Protein AF-A0A3D6CMD0-F1 (afdb_monomer_lite)

Secondary structure (DSSP, 8-state):
---TT-----SEEE-SSPB---HHHHHH-GGGGG--B--EEE--

Sequence (44 aa):
EKDVFGNIEVPMQKVGKLIVPDAKEVKINNRARSAKLRIATLKK

Structure (mmCIF, N/CA/C/O backbone):
data_AF-A0A3D6CMD0-F1
#
_entry.id   AF-A0A3D6CMD0-F1
#
loop_
_atom_site.group_PDB
_atom_site.id
_atom_site.type_symbol
_atom_site.label_atom_id
_atom_site.label_alt_id
_atom_site.label_comp_id
_atom_site.label_asym_id
_atom_site.label_entity_id
_atom_site.label_seq_id
_atom_site.pdbx_PDB_ins_code
_atom_site.Cartn_x
_atom_site.Cartn_y
_atom_site.Cartn_z
_atom_site.occupancy
_atom_site.B_iso_or_equiv
_atom_site.auth_seq_id
_atom_site.auth_comp_id
_atom_site.auth_asym_id
_atom_site.auth_atom_id
_atom_site.pdbx_PDB_model_num
ATOM 1 N N . GLU A 1 1 ? -8.008 11.157 24.212 1.00 53.75 1 GLU A N 1
ATOM 2 C CA . GLU A 1 1 ? -7.249 10.168 25.004 1.00 53.75 1 GLU A CA 1
ATOM 3 C C . GLU A 1 1 ? -7.515 8.746 24.505 1.00 53.75 1 GLU A C 1
ATOM 5 O O . GLU A 1 1 ? -8.356 8.565 23.634 1.00 53.75 1 GLU A O 1
ATOM 10 N N . LYS A 1 2 ? -6.780 7.753 25.024 1.00 55.66 2 LYS A N 1
ATOM 11 C CA . LYS A 1 2 ? -7.150 6.328 24.996 1.00 55.66 2 LYS A CA 1
ATOM 12 C C . LYS A 1 2 ? -7.920 6.022 26.279 1.00 55.66 2 LYS A C 1
ATOM 14 O O . LYS A 1 2 ? -7.443 6.416 27.341 1.00 55.66 2 LYS A O 1
ATOM 19 N N . ASP A 1 3 ? -9.022 5.285 26.194 1.00 66.81 3 ASP A N 1
ATOM 20 C CA . ASP A 1 3 ? -9.679 4.758 27.394 1.00 66.81 3 ASP A CA 1
ATOM 21 C C . ASP A 1 3 ? -8.788 3.730 28.105 1.00 66.81 3 ASP A C 1
ATOM 23 O O . ASP A 1 3 ? -7.860 3.169 27.517 1.00 66.81 3 ASP A O 1
ATOM 27 N N . VAL A 1 4 ? -9.110 3.428 29.366 1.00 68.94 4 VAL A N 1
ATOM 28 C CA . VAL A 1 4 ? -8.399 2.464 30.234 1.00 68.94 4 VAL A CA 1
ATOM 29 C C . VAL A 1 4 ? -8.270 1.065 29.593 1.00 68.94 4 VAL A C 1
ATOM 31 O O . VAL A 1 4 ? -7.353 0.315 29.913 1.00 68.94 4 VAL A O 1
ATOM 34 N N . PHE A 1 5 ? -9.128 0.741 28.617 1.00 69.69 5 PHE A N 1
ATOM 35 C CA . PHE A 1 5 ? -9.117 -0.508 27.842 1.00 69.69 5 PHE A CA 1
ATOM 36 C C . PHE A 1 5 ? -8.390 -0.417 26.486 1.00 69.69 5 PHE A C 1
ATOM 38 O O . PHE A 1 5 ? -8.432 -1.355 25.693 1.00 69.69 5 PHE A O 1
ATOM 45 N N . GLY A 1 6 ? -7.735 0.705 26.181 1.00 72.31 6 GLY A N 1
ATOM 46 C CA . GLY A 1 6 ? -6.972 0.898 24.944 1.00 72.31 6 GLY A CA 1
ATOM 47 C C . GLY A 1 6 ? -7.819 1.133 23.691 1.00 72.31 6 GLY A C 1
ATOM 48 O O . GLY A 1 6 ? -7.260 1.267 22.598 1.00 72.31 6 GLY A O 1
ATOM 49 N N . ASN A 1 7 ? -9.141 1.228 23.838 1.00 71.50 7 ASN A N 1
ATOM 50 C CA . ASN A 1 7 ? -10.035 1.610 22.756 1.00 71.50 7 ASN A CA 1
ATOM 51 C C . ASN A 1 7 ? -9.819 3.091 22.427 1.00 71.50 7 ASN A C 1
ATOM 53 O O . ASN A 1 7 ? -9.832 3.954 23.302 1.00 71.50 7 ASN A O 1
ATOM 57 N N . ILE A 1 8 ? -9.564 3.364 21.150 1.00 70.62 8 ILE A N 1
ATOM 58 C CA . ILE A 1 8 ? -9.499 4.718 20.608 1.00 70.62 8 ILE A CA 1
ATOM 59 C C . ILE A 1 8 ? -10.791 4.912 19.827 1.00 70.62 8 ILE A C 1
ATOM 61 O O . ILE A 1 8 ? -11.019 4.215 18.833 1.00 70.62 8 ILE A O 1
ATOM 65 N N . GLU A 1 9 ? -11.620 5.858 20.252 1.00 69.00 9 GLU A N 1
ATOM 66 C CA . GLU A 1 9 ? -12.750 6.321 19.454 1.00 69.00 9 GLU A CA 1
ATOM 67 C C . GLU A 1 9 ? -12.225 7.154 18.284 1.00 69.00 9 GLU A C 1
ATOM 69 O O . GLU A 1 9 ? -12.064 8.371 18.346 1.00 69.00 9 GLU A O 1
ATOM 74 N N . VAL A 1 10 ? -11.872 6.462 17.201 1.00 72.50 10 VAL A N 1
ATOM 75 C CA . VAL A 1 10 ? -11.514 7.107 15.940 1.00 72.50 10 VAL A CA 1
ATOM 76 C C . VAL A 1 10 ? -12.809 7.356 15.158 1.00 72.50 10 VAL A C 1
ATOM 78 O O . VAL A 1 10 ? -13.539 6.395 14.896 1.00 72.50 10 VAL A O 1
ATOM 81 N N . PRO A 1 11 ? -13.089 8.598 14.719 1.00 75.00 11 PRO A N 1
ATOM 82 C CA . PRO A 1 11 ? -14.309 8.921 13.966 1.00 75.00 11 PRO A CA 1
ATOM 83 C C . PRO A 1 11 ? -14.347 8.263 12.576 1.00 75.00 11 PRO A C 1
ATOM 85 O O . PRO A 1 11 ? -15.399 8.121 11.955 1.00 75.00 11 PRO A O 1
ATOM 88 N N . MET A 1 12 ? -13.185 7.841 12.073 1.00 77.00 12 MET A N 1
ATOM 89 C CA . MET A 1 12 ? -13.026 7.169 10.790 1.00 77.00 12 MET A CA 1
ATOM 90 C C . MET A 1 12 ? -12.502 5.750 10.988 1.00 77.00 12 MET A C 1
ATOM 92 O O . MET A 1 12 ? -11.434 5.536 11.565 1.00 77.00 12 MET A O 1
ATOM 96 N N . GLN A 1 13 ? -13.222 4.774 10.446 1.00 81.12 13 GLN A N 1
ATOM 97 C CA . GLN A 1 13 ? -12.774 3.391 10.396 1.00 81.12 13 GLN A CA 1
ATOM 98 C C . GLN A 1 13 ? -12.041 3.147 9.074 1.00 81.12 13 GLN A C 1
ATOM 100 O O . GLN A 1 13 ? -12.569 3.411 7.994 1.00 81.12 13 GLN A O 1
ATOM 105 N N . LYS A 1 14 ? -10.802 2.644 9.146 1.00 80.69 14 LYS A N 1
ATOM 106 C CA . LYS A 1 14 ? -10.046 2.238 7.951 1.00 80.69 14 LYS A CA 1
ATOM 107 C C . LYS A 1 14 ? -10.784 1.104 7.233 1.00 80.69 14 LYS A C 1
ATOM 109 O O . LYS A 1 14 ? -11.167 0.125 7.876 1.00 80.69 14 LYS A O 1
ATOM 114 N N . VAL A 1 15 ? -10.950 1.220 5.918 1.00 77.69 15 VAL A N 1
ATOM 115 C CA . VAL A 1 15 ? -11.615 0.193 5.107 1.00 77.69 15 VAL A CA 1
ATOM 116 C C . VAL A 1 15 ? -10.582 -0.513 4.247 1.00 77.69 15 VAL A C 1
ATOM 118 O O . VAL A 1 15 ? -9.962 0.083 3.370 1.00 77.69 15 VAL A O 1
ATOM 121 N N . GLY A 1 16 ? -10.408 -1.807 4.512 1.00 83.44 16 GLY A N 1
ATOM 122 C CA . GLY A 1 16 ? -9.550 -2.686 3.724 1.00 83.44 16 GLY A CA 1
ATOM 123 C C . GLY A 1 16 ? -8.045 -2.529 3.971 1.00 83.44 16 GLY A C 1
ATOM 124 O O . GLY A 1 16 ? -7.587 -1.999 4.987 1.00 83.44 16 GLY A O 1
ATOM 125 N N . LYS A 1 17 ? -7.272 -3.081 3.028 1.00 82.31 17 LYS A N 1
ATOM 126 C CA . LYS A 1 17 ? -5.803 -3.029 2.981 1.00 82.31 17 LYS A CA 1
ATOM 127 C C . LYS A 1 17 ? -5.346 -1.951 1.993 1.00 82.31 17 LYS A C 1
ATOM 129 O O . LYS A 1 17 ? -6.146 -1.358 1.280 1.00 82.31 17 LYS A O 1
ATOM 134 N N . LEU A 1 18 ? -4.039 -1.707 1.955 1.00 84.38 18 LEU A N 1
ATOM 135 C CA . LEU A 1 18 ? -3.418 -0.812 0.984 1.00 84.38 18 LEU A CA 1
ATOM 136 C C . LEU A 1 18 ? -3.629 -1.345 -0.440 1.00 84.38 18 LEU A C 1
ATOM 138 O O . LEU A 1 18 ? -3.197 -2.458 -0.738 1.00 84.38 18 LEU A O 1
ATOM 142 N N . ILE A 1 19 ? -4.255 -0.548 -1.305 1.00 87.69 19 ILE A N 1
ATOM 143 C CA . ILE A 1 19 ? -4.434 -0.894 -2.718 1.00 87.69 19 ILE A CA 1
ATOM 144 C C . ILE A 1 19 ? -3.267 -0.288 -3.506 1.00 87.69 19 ILE A C 1
ATOM 146 O O . ILE A 1 19 ? -2.970 0.906 -3.386 1.00 87.69 19 ILE A O 1
ATOM 150 N N . VAL A 1 20 ? -2.594 -1.139 -4.280 1.00 87.06 20 VAL A N 1
ATOM 151 C CA . VAL A 1 20 ? -1.448 -0.813 -5.140 1.00 87.06 20 VAL A CA 1
ATOM 152 C C . VAL A 1 20 ? -1.853 -1.119 -6.587 1.00 87.06 20 VAL A C 1
ATOM 154 O O . VAL A 1 20 ? -2.600 -2.077 -6.795 1.00 87.06 20 VAL A O 1
ATOM 157 N N . PRO A 1 21 ? -1.413 -0.323 -7.574 1.00 86.88 21 PRO A N 1
ATOM 158 C CA . PRO A 1 21 ? -1.730 -0.561 -8.978 1.00 86.88 21 PRO A CA 1
ATOM 159 C C . PRO A 1 21 ? -1.118 -1.856 -9.511 1.00 86.88 21 PRO A C 1
ATOM 161 O O . PRO A 1 21 ? -0.081 -2.322 -9.032 1.00 86.88 21 PRO A O 1
ATOM 164 N N . ASP A 1 22 ? -1.764 -2.413 -10.533 1.00 89.62 22 ASP A N 1
ATOM 165 C CA . ASP A 1 22 ? -1.352 -3.670 -11.150 1.00 89.62 22 ASP A CA 1
ATOM 166 C C . ASP A 1 22 ? -0.143 -3.479 -12.086 1.00 89.62 22 ASP A C 1
ATOM 168 O O . ASP A 1 22 ? 0.081 -2.408 -12.661 1.00 89.62 22 ASP A O 1
ATOM 172 N N . ALA A 1 23 ? 0.643 -4.535 -12.292 1.00 86.44 23 ALA A N 1
ATOM 173 C CA . ALA A 1 23 ? 1.881 -4.472 -13.074 1.00 86.44 23 ALA A CA 1
ATOM 174 C C . ALA A 1 23 ? 1.644 -4.055 -14.540 1.00 86.44 23 ALA A C 1
A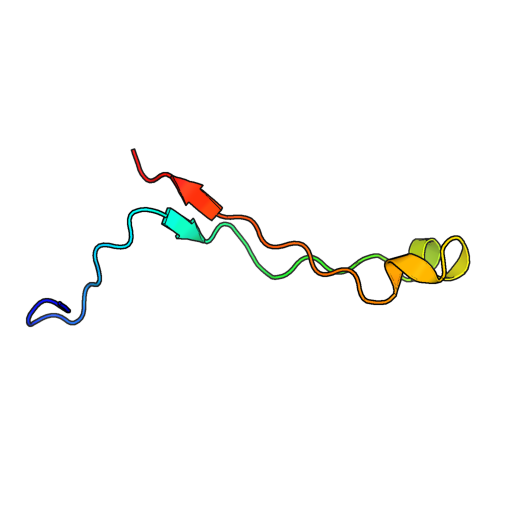TOM 17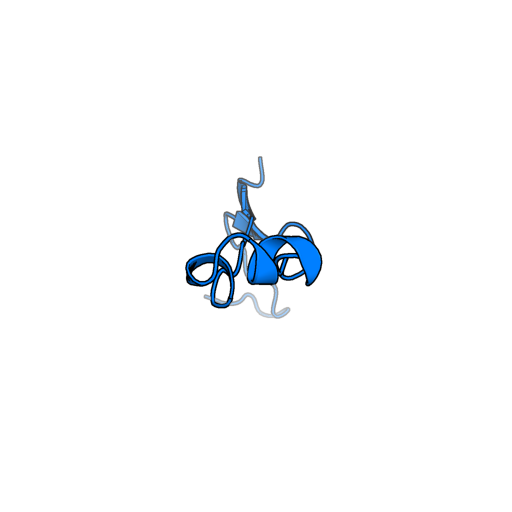6 O O . ALA A 1 23 ? 2.476 -3.369 -15.142 1.00 86.44 23 ALA A O 1
ATOM 177 N N . LYS A 1 24 ? 0.492 -4.432 -15.111 1.00 88.69 24 LYS A N 1
ATOM 178 C CA . LYS A 1 24 ? 0.075 -4.027 -16.465 1.00 88.69 24 LYS A CA 1
ATOM 179 C C . LYS A 1 24 ? -0.161 -2.520 -16.556 1.00 88.69 24 LYS A C 1
ATOM 181 O O . LYS A 1 24 ? 0.249 -1.886 -17.526 1.00 88.69 24 LYS A O 1
ATOM 186 N N . GLU A 1 25 ? -0.770 -1.948 -15.525 1.00 82.00 25 GLU A N 1
ATOM 187 C CA . GLU A 1 25 ? -1.111 -0.531 -15.456 1.00 82.00 25 GLU A CA 1
ATOM 188 C C . GLU A 1 25 ? 0.140 0.333 -15.257 1.00 82.00 25 GLU A C 1
ATOM 190 O O . GLU A 1 25 ? 0.306 1.349 -15.929 1.00 82.00 25 GLU A O 1
ATOM 195 N N . VAL A 1 26 ? 1.093 -0.131 -14.440 1.00 85.50 26 VAL A N 1
ATOM 196 C CA . VAL A 1 26 ? 2.403 0.521 -14.260 1.00 85.50 26 VAL A CA 1
ATOM 197 C C . VAL A 1 26 ? 3.212 0.571 -15.563 1.00 85.50 26 VAL A C 1
ATOM 199 O O . VAL A 1 26 ? 3.953 1.530 -15.780 1.00 85.50 26 VAL A O 1
ATOM 202 N N . LYS A 1 27 ? 3.073 -0.433 -16.442 1.00 86.38 27 LYS A N 1
ATOM 203 C CA . LYS A 1 27 ? 3.761 -0.473 -17.744 1.00 86.38 27 LYS A CA 1
ATOM 204 C C . LYS A 1 27 ? 3.187 0.534 -18.746 1.00 86.38 27 LYS A C 1
ATOM 206 O O . LYS A 1 27 ? 3.938 1.073 -19.553 1.00 86.38 27 LYS A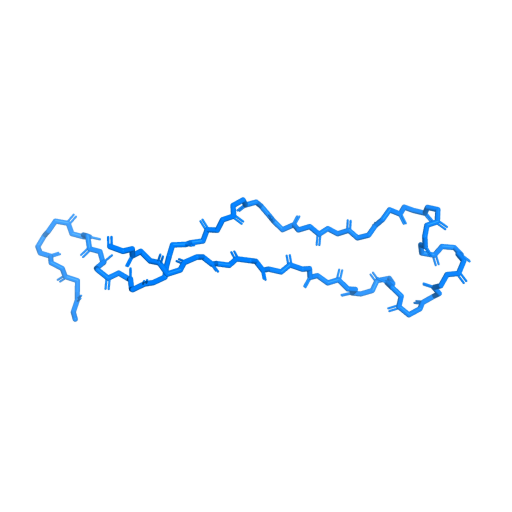 O 1
ATOM 211 N N . ILE A 1 28 ? 1.878 0.783 -18.695 1.00 91.56 28 ILE A N 1
ATOM 212 C CA . ILE A 1 28 ? 1.186 1.745 -19.570 1.00 91.56 28 ILE A CA 1
ATOM 213 C C . ILE A 1 28 ? 1.328 3.171 -19.018 1.00 91.56 28 ILE A C 1
ATOM 215 O O . ILE A 1 28 ? 1.504 4.120 -19.778 1.00 91.56 28 ILE A O 1
ATOM 219 N N . ASN A 1 29 ? 1.303 3.325 -17.692 1.00 87.50 29 ASN A N 1
ATOM 220 C CA . ASN A 1 29 ? 1.419 4.604 -17.008 1.00 87.50 29 ASN A CA 1
ATOM 221 C C . ASN A 1 29 ? 2.513 4.562 -15.933 1.00 87.50 29 ASN A C 1
ATOM 223 O O . ASN A 1 29 ? 2.274 4.231 -14.770 1.00 87.50 29 ASN A O 1
ATOM 227 N N . ASN A 1 30 ? 3.714 5.012 -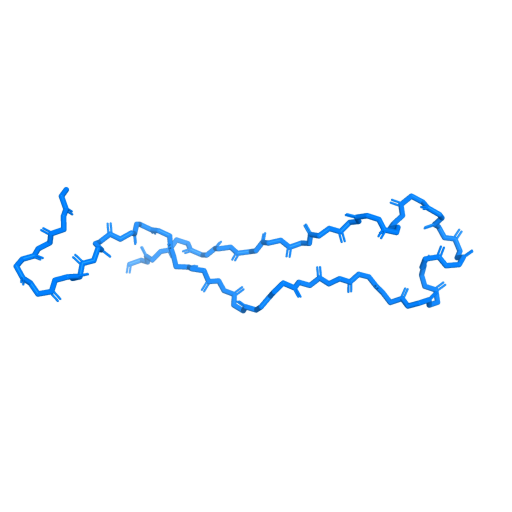16.302 1.00 81.19 30 ASN A N 1
ATOM 228 C CA . ASN A 1 30 ? 4.855 5.083 -15.386 1.00 81.19 30 ASN A CA 1
ATOM 229 C C . ASN A 1 30 ? 4.587 5.936 -14.129 1.00 81.19 30 ASN A C 1
ATOM 231 O O . ASN A 1 30 ? 5.243 5.722 -13.109 1.00 81.19 30 ASN A O 1
ATOM 235 N N . ARG A 1 31 ? 3.617 6.867 -14.158 1.00 85.38 31 ARG A N 1
ATOM 236 C CA . ARG A 1 31 ? 3.237 7.682 -12.987 1.00 85.38 31 ARG A CA 1
ATOM 237 C C . ARG A 1 31 ? 2.431 6.901 -11.951 1.00 85.38 31 ARG A C 1
ATOM 239 O O . ARG A 1 31 ? 2.430 7.281 -10.786 1.00 85.38 31 ARG A O 1
ATOM 246 N N . ALA A 1 32 ? 1.789 5.799 -12.340 1.00 83.12 32 ALA A N 1
ATOM 247 C CA . ALA A 1 32 ? 1.042 4.958 -11.412 1.00 83.12 32 ALA A CA 1
ATOM 248 C C . ALA A 1 32 ? 1.968 4.169 -10.471 1.00 83.12 32 ALA A C 1
ATOM 250 O O . ALA A 1 32 ? 1.538 3.765 -9.401 1.00 83.12 32 ALA A O 1
ATOM 251 N N . ARG A 1 33 ? 3.257 3.998 -10.801 1.00 85.75 33 ARG A N 1
ATOM 252 C CA . ARG A 1 33 ? 4.198 3.145 -10.046 1.00 85.75 33 ARG A CA 1
ATOM 253 C C . ARG A 1 33 ? 4.256 3.426 -8.536 1.00 85.75 33 ARG A C 1
ATOM 255 O O . ARG A 1 33 ? 4.510 2.511 -7.760 1.00 85.75 33 ARG A O 1
ATOM 262 N N . SER A 1 34 ? 4.055 4.672 -8.115 1.00 83.81 34 SER A N 1
ATOM 263 C CA . SER A 1 34 ? 4.106 5.084 -6.706 1.00 83.81 34 SER A CA 1
ATOM 264 C C . SER A 1 34 ? 2.730 5.274 -6.059 1.00 83.81 34 SER A C 1
ATOM 266 O O . SER A 1 34 ? 2.664 5.588 -4.866 1.00 83.81 34 SER A O 1
ATOM 268 N N . ALA A 1 35 ? 1.640 5.093 -6.810 1.00 86.12 35 ALA A N 1
ATOM 269 C CA . ALA A 1 35 ? 0.295 5.336 -6.315 1.00 86.12 35 ALA A CA 1
ATOM 270 C C . ALA A 1 35 ? -0.073 4.333 -5.212 1.00 86.12 35 ALA A C 1
ATOM 272 O O . ALA A 1 35 ? 0.149 3.127 -5.319 1.00 86.12 35 ALA A O 1
ATOM 273 N N . LYS A 1 36 ? -0.634 4.861 -4.124 1.00 87.62 36 LYS A N 1
ATOM 274 C CA . LYS A 1 36 ? -1.083 4.101 -2.957 1.00 87.62 36 LYS A CA 1
ATOM 275 C C . LYS A 1 36 ? -2.446 4.632 -2.553 1.00 87.62 36 LYS A C 1
ATOM 277 O O . LYS A 1 36 ? -2.538 5.752 -2.051 1.00 87.62 36 LYS A O 1
ATOM 282 N N . LEU A 1 37 ? -3.491 3.839 -2.762 1.00 86.62 37 LEU A N 1
ATOM 283 C CA . LEU A 1 37 ? -4.848 4.235 -2.406 1.00 86.62 37 LEU A CA 1
ATOM 284 C C . LEU A 1 37 ? 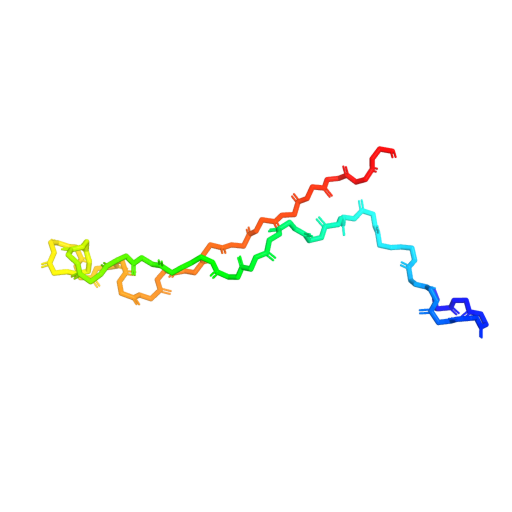-5.150 3.802 -0.965 1.00 86.62 37 LEU A C 1
ATOM 286 O O . LEU A 1 37 ? -4.940 2.646 -0.584 1.00 86.62 37 LEU A O 1
ATOM 290 N N . ARG A 1 38 ? -5.625 4.754 -0.156 1.00 88.31 38 ARG A N 1
ATOM 291 C CA . ARG A 1 38 ? -6.083 4.537 1.222 1.00 88.31 38 ARG A CA 1
ATOM 292 C C . ARG A 1 38 ? -7.522 5.013 1.344 1.00 88.31 38 ARG A C 1
ATOM 294 O O . ARG A 1 38 ? -7.830 6.117 0.911 1.00 88.31 38 ARG A O 1
ATOM 301 N N . ILE A 1 39 ? -8.371 4.187 1.947 1.00 85.31 39 ILE A N 1
ATOM 302 C CA . ILE A 1 39 ? -9.803 4.449 2.091 1.00 85.31 39 ILE A CA 1
ATOM 303 C C . ILE A 1 39 ? -10.172 4.343 3.572 1.00 85.31 39 ILE A C 1
ATOM 305 O O . ILE A 1 39 ? -9.734 3.431 4.280 1.00 85.31 39 ILE A O 1
ATOM 309 N N . ALA A 1 40 ? -10.979 5.286 4.044 1.00 86.25 40 ALA A N 1
ATOM 310 C CA . ALA A 1 40 ? -11.598 5.245 5.357 1.00 86.25 40 ALA A CA 1
ATOM 311 C C . ALA A 1 40 ? -13.061 5.665 5.227 1.00 86.25 40 ALA A C 1
ATOM 313 O O . ALA A 1 40 ? -13.396 6.515 4.402 1.00 86.25 40 ALA A O 1
ATOM 314 N N . THR A 1 41 ? -13.926 5.063 6.030 1.00 83.50 41 THR A N 1
ATOM 315 C CA . THR A 1 41 ? -15.341 5.425 6.114 1.00 83.50 41 THR A CA 1
ATOM 316 C C . THR A 1 41 ? -15.606 6.114 7.437 1.00 83.50 41 THR A C 1
ATOM 318 O O . THR A 1 41 ? -15.068 5.709 8.470 1.00 83.50 41 THR A O 1
ATOM 321 N N . LEU A 1 42 ? -16.457 7.139 7.415 1.00 78.75 42 LEU A N 1
ATOM 322 C CA . LEU A 1 42 ? -16.991 7.728 8.637 1.00 78.75 42 LEU A CA 1
ATOM 323 C C . LEU A 1 42 ? -17.865 6.685 9.331 1.00 78.75 42 LEU A C 1
ATOM 325 O O . LEU A 1 42 ? -18.764 6.110 8.712 1.00 78.75 42 LEU A O 1
ATOM 329 N N . LYS A 1 43 ? -17.554 6.412 10.596 1.00 65.94 43 LYS A N 1
ATOM 330 C CA . LYS A 1 43 ? -18.376 5.550 11.439 1.00 65.94 43 LYS A CA 1
ATOM 331 C C . LYS A 1 43 ? -19.647 6.353 11.755 1.00 65.94 43 LYS A C 1
ATOM 333 O O . LYS A 1 43 ? -19.532 7.444 12.307 1.00 65.94 43 LYS A O 1
ATOM 338 N N . LYS A 1 44 ? -20.810 5.891 11.285 1.00 62.78 44 LYS A N 1
ATOM 339 C CA . LYS A 1 44 ? -22.107 6.462 11.681 1.00 62.78 44 LYS A CA 1
ATOM 340 C C . LYS A 1 44 ? -22.457 6.032 13.096 1.00 62.78 44 LYS A C 1
ATOM 342 O O . LYS A 1 44 ? -22.070 4.896 13.456 1.00 62.78 44 LYS A O 1
#

Radius of gyration: 16.44 Å; chains: 1; bounding box: 27×15×50 Å

Foldseek 3Di:
DQPPVRDDPDQKAWDDDWDADDPVVCVVPVVSNPDIDTDID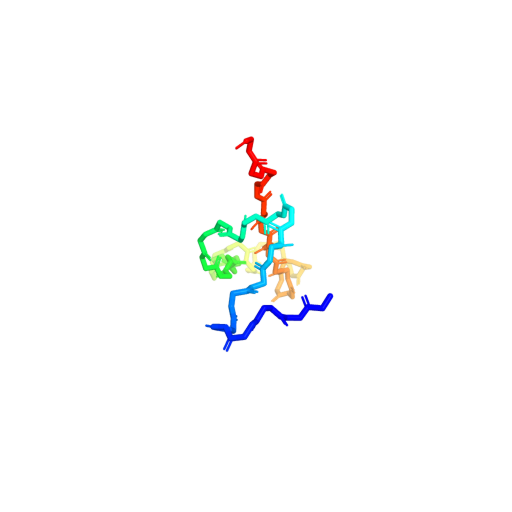GDD

pLDDT: mean 79.6, std 9.11, range [53.75, 91.56]